Protein AF-A0A9C9MHL5-F1 (afdb_monomer_lite)

Structure (mmCIF, N/CA/C/O backbone):
data_AF-A0A9C9MHL5-F1
#
_entry.id   AF-A0A9C9MHL5-F1
#
loop_
_atom_site.group_PDB
_atom_site.id
_atom_site.type_symbol
_atom_site.label_atom_id
_atom_site.label_alt_id
_atom_site.label_comp_id
_atom_site.label_asym_id
_atom_site.label_entity_id
_atom_site.label_seq_id
_atom_site.pdbx_PDB_ins_code
_atom_site.Cartn_x
_atom_site.Cartn_y
_atom_site.Cartn_z
_atom_site.occupancy
_atom_site.B_iso_or_equiv
_atom_site.auth_seq_id
_atom_site.auth_comp_id
_atom_site.auth_asym_id
_atom_site.auth_atom_id
_atom_site.pdbx_PDB_model_num
ATOM 1 N N . MET A 1 1 ? 11.548 -51.776 -51.018 1.00 29.70 1 MET A N 1
ATOM 2 C CA . MET A 1 1 ? 12.045 -51.098 -49.801 1.00 29.70 1 MET A CA 1
ATOM 3 C C . MET A 1 1 ? 12.012 -49.600 -50.057 1.00 29.70 1 MET A C 1
ATOM 5 O O . MET A 1 1 ? 12.187 -49.224 -51.208 1.00 29.70 1 MET A O 1
ATOM 9 N N . PRO A 1 2 ? 11.620 -48.811 -49.053 1.00 42.47 2 PRO A N 1
ATOM 10 C CA . PRO A 1 2 ? 10.489 -47.890 -49.155 1.00 42.47 2 PRO A CA 1
ATOM 11 C C . PRO A 1 2 ? 10.919 -46.427 -49.024 1.00 42.47 2 PRO A C 1
ATOM 13 O O . PRO A 1 2 ? 11.995 -46.161 -48.512 1.00 42.47 2 PRO A O 1
ATOM 16 N N . GLU A 1 3 ? 10.030 -45.494 -49.354 1.00 38.38 3 GLU A N 1
ATOM 17 C CA . GLU A 1 3 ? 9.893 -44.290 -48.532 1.00 38.38 3 GLU A CA 1
ATOM 18 C C . GLU A 1 3 ? 8.438 -43.825 -48.574 1.00 38.38 3 GLU A C 1
ATOM 20 O O . GLU A 1 3 ? 7.943 -43.220 -49.522 1.00 38.38 3 GLU A O 1
ATOM 25 N N . VAL A 1 4 ? 7.731 -44.256 -47.533 1.00 42.78 4 VAL A N 1
ATOM 26 C CA . VAL A 1 4 ? 6.428 -43.753 -47.128 1.00 42.78 4 VAL A CA 1
ATOM 27 C C . VAL A 1 4 ? 6.679 -42.326 -46.657 1.00 42.78 4 VAL A C 1
ATOM 29 O O . VAL A 1 4 ? 7.327 -42.129 -45.632 1.00 42.78 4 VAL A O 1
ATOM 32 N N . ILE A 1 5 ? 6.228 -41.337 -47.423 1.00 45.22 5 ILE A N 1
ATOM 33 C CA . ILE A 1 5 ? 6.215 -39.948 -46.964 1.00 45.22 5 ILE A CA 1
ATOM 34 C C . ILE A 1 5 ? 5.118 -39.871 -45.894 1.00 45.22 5 ILE A C 1
ATOM 36 O O . ILE A 1 5 ? 3.967 -40.181 -46.212 1.00 45.22 5 ILE A O 1
ATOM 40 N N . PRO A 1 6 ? 5.441 -39.538 -44.633 1.00 41.47 6 PRO A N 1
ATOM 41 C CA . PRO A 1 6 ? 4.446 -39.496 -43.580 1.00 41.47 6 PRO A CA 1
ATOM 42 C C . PRO A 1 6 ? 3.518 -38.299 -43.789 1.00 41.47 6 PRO A C 1
ATOM 44 O O . PRO A 1 6 ? 3.944 -37.190 -44.118 1.00 41.47 6 PRO A O 1
ATOM 47 N N . GLU A 1 7 ? 2.236 -38.572 -43.590 1.00 39.84 7 GLU A N 1
ATOM 48 C CA . GLU A 1 7 ? 1.143 -37.621 -43.476 1.00 39.84 7 GLU A CA 1
ATOM 49 C C . GLU A 1 7 ? 1.508 -36.608 -42.382 1.00 39.84 7 GLU A C 1
ATOM 51 O O . GLU A 1 7 ? 1.709 -36.969 -41.222 1.00 39.84 7 GLU A O 1
ATOM 56 N N . VAL A 1 8 ? 1.703 -35.346 -42.768 1.00 44.41 8 VAL A N 1
ATOM 57 C CA . VAL A 1 8 ? 2.041 -34.278 -41.825 1.00 44.41 8 VAL A CA 1
ATOM 58 C C . VAL A 1 8 ? 0.767 -33.940 -41.064 1.00 44.41 8 VAL A C 1
ATOM 60 O O . VAL A 1 8 ? -0.026 -33.098 -41.481 1.00 44.41 8 VAL A O 1
ATOM 63 N N . GLU A 1 9 ? 0.562 -34.663 -39.969 1.00 38.75 9 GLU A N 1
ATOM 64 C CA . GLU A 1 9 ? -0.431 -34.390 -38.944 1.00 38.75 9 GLU A CA 1
ATOM 65 C C . GLU A 1 9 ? -0.168 -32.973 -38.418 1.00 38.75 9 GLU A C 1
ATOM 67 O O . GLU A 1 9 ? 0.749 -32.719 -37.633 1.00 38.75 9 GLU A O 1
ATOM 72 N N . MET A 1 10 ? -0.918 -32.012 -38.964 1.00 35.81 10 MET A N 1
ATOM 73 C CA . MET A 1 10 ? -0.905 -30.624 -38.528 1.00 35.81 10 MET A CA 1
ATOM 74 C C . MET A 1 10 ? -1.492 -30.577 -37.126 1.00 35.81 10 MET A C 1
ATOM 76 O O . MET A 1 10 ? -2.695 -30.456 -36.922 1.00 35.81 10 MET A O 1
ATOM 80 N N . MET A 1 11 ? -0.587 -30.726 -36.171 1.00 34.34 11 MET A N 1
ATOM 81 C CA . MET A 1 11 ? -0.784 -30.556 -34.750 1.00 34.34 11 MET A CA 1
ATOM 82 C C . MET A 1 11 ? -1.325 -29.141 -34.523 1.00 34.34 11 MET A C 1
ATOM 84 O O . MET A 1 11 ? -0.586 -28.156 -34.586 1.00 34.34 11 MET A O 1
ATOM 88 N N . GLU A 1 12 ? -2.638 -29.045 -34.303 1.00 38.12 12 GLU A N 1
ATOM 89 C CA . GLU A 1 12 ? -3.289 -27.881 -33.711 1.00 38.12 12 GLU A CA 1
ATOM 90 C C . GLU A 1 12 ? -2.677 -27.685 -32.323 1.00 38.12 12 GLU A C 1
ATOM 92 O O . GLU A 1 12 ? -3.149 -28.212 -31.318 1.00 38.12 12 GLU A O 1
ATOM 97 N N . SER A 1 13 ? -1.557 -26.964 -32.261 1.00 38.47 13 SER A N 1
ATOM 98 C CA . SER A 1 13 ? -1.025 -26.509 -30.990 1.00 38.47 13 SER A CA 1
ATOM 99 C C . SER A 1 13 ? -2.008 -25.480 -30.452 1.00 38.47 13 SER A C 1
ATOM 101 O O . SER A 1 13 ? -2.067 -24.346 -30.937 1.00 38.47 13 SER A O 1
ATOM 103 N N . GLU A 1 14 ? -2.789 -25.915 -29.468 1.00 32.16 14 GLU A N 1
ATOM 104 C CA . GLU A 1 14 ? -3.512 -25.082 -28.524 1.00 32.16 14 GLU A CA 1
ATOM 105 C C . GLU A 1 14 ? -2.649 -23.872 -28.142 1.00 32.16 14 GLU A C 1
ATOM 107 O O . GLU A 1 14 ? -1.754 -23.949 -27.299 1.00 32.16 14 GLU A O 1
ATOM 112 N N . TYR A 1 15 ? -2.932 -22.715 -28.740 1.00 38.84 15 TYR A N 1
ATOM 113 C CA . TYR A 1 15 ? -2.617 -21.452 -28.096 1.00 38.84 15 TYR A CA 1
ATOM 114 C C . TYR A 1 15 ? -3.598 -21.317 -26.932 1.00 38.84 15 TYR A C 1
ATOM 116 O O . TYR A 1 15 ? -4.619 -20.635 -27.033 1.00 38.84 15 TYR A O 1
ATOM 124 N N . ASP A 1 16 ? -3.292 -21.988 -25.818 1.00 35.91 16 ASP A N 1
ATOM 125 C CA . ASP A 1 16 ? -3.833 -21.593 -24.527 1.00 35.91 16 ASP A CA 1
ATOM 126 C C . ASP A 1 16 ? -3.445 -20.124 -24.355 1.00 35.91 16 ASP A C 1
ATOM 128 O O . ASP A 1 16 ? -2.272 -19.772 -24.193 1.00 35.91 16 ASP A O 1
ATOM 132 N N . GLY A 1 17 ? -4.443 -19.246 -24.471 1.00 34.84 17 GLY A N 1
ATOM 133 C CA . GLY A 1 17 ? -4.372 -17.814 -24.210 1.00 34.84 17 GLY A CA 1
ATOM 134 C C . GLY A 1 17 ? -4.132 -17.542 -22.728 1.00 34.84 17 GLY A C 1
ATOM 135 O O . GLY A 1 17 ? -4.821 -16.716 -22.118 1.00 34.84 17 GLY A O 1
ATOM 136 N N . GLY A 1 18 ? -3.159 -18.244 -22.146 1.00 32.12 18 GLY A N 1
ATOM 137 C CA . GLY A 1 18 ? -2.619 -18.069 -20.825 1.00 32.12 18 GLY A CA 1
ATOM 138 C C . GLY A 1 18 ? -2.141 -16.640 -20.728 1.00 32.12 18 GLY A C 1
ATOM 139 O O . GLY A 1 18 ? -1.016 -16.306 -21.092 1.00 32.12 18 GLY A O 1
ATOM 140 N N . ARG A 1 19 ? -3.036 -15.770 -20.248 1.00 43.91 19 ARG A N 1
ATOM 141 C CA . ARG A 1 19 ? -2.706 -14.438 -19.755 1.00 43.91 19 ARG A CA 1
ATOM 142 C C . ARG A 1 19 ? -1.466 -14.618 -18.898 1.00 43.91 19 ARG A C 1
ATOM 144 O O . ARG A 1 19 ? -1.583 -15.125 -17.780 1.00 43.91 19 ARG A O 1
ATOM 151 N N . VAL A 1 20 ? -0.308 -14.216 -19.423 1.00 39.84 20 VAL A N 1
ATOM 152 C CA . VAL A 1 20 ? 0.920 -14.065 -18.649 1.00 39.84 20 VAL A CA 1
ATOM 153 C C . VAL A 1 20 ? 0.503 -13.208 -17.467 1.00 39.84 20 VAL A C 1
ATOM 155 O O . VAL A 1 20 ? 0.158 -12.035 -17.631 1.00 39.84 20 VAL A O 1
ATOM 158 N N . ARG A 1 21 ? 0.338 -13.841 -16.300 1.00 48.50 21 ARG A N 1
ATOM 159 C CA . ARG A 1 21 ? -0.182 -13.151 -15.126 1.00 48.50 21 ARG A CA 1
ATOM 160 C C . ARG A 1 21 ? 0.901 -12.155 -14.779 1.00 48.50 21 ARG A C 1
ATOM 162 O O . ARG A 1 21 ? 1.979 -12.568 -14.358 1.00 48.50 21 ARG A O 1
ATOM 169 N N . SER A 1 22 ? 0.633 -10.875 -15.036 1.00 51.69 22 SER A N 1
ATOM 170 C CA . SER A 1 22 ? 1.572 -9.816 -14.703 1.00 51.69 22 SER A CA 1
ATOM 171 C C . SER A 1 22 ? 2.034 -10.031 -13.260 1.00 51.69 22 SER A C 1
ATOM 173 O O . SER A 1 22 ? 1.192 -10.344 -12.408 1.00 51.69 22 SER A O 1
ATOM 175 N N . PRO A 1 23 ? 3.343 -9.940 -12.991 1.00 59.25 23 PRO A N 1
ATOM 176 C CA . PRO A 1 23 ? 3.907 -10.188 -11.671 1.00 59.25 23 PRO A CA 1
ATOM 177 C C . PRO A 1 23 ? 3.151 -9.449 -10.562 1.00 59.25 23 PRO A C 1
ATOM 179 O O . PRO A 1 23 ? 2.538 -8.405 -10.766 1.00 59.25 23 PRO A O 1
ATOM 182 N N . ASN A 1 24 ? 3.154 -10.047 -9.376 1.00 73.19 24 ASN A N 1
ATOM 183 C CA . ASN A 1 24 ? 2.276 -9.681 -8.273 1.00 73.19 24 ASN A CA 1
ATOM 184 C C . ASN A 1 24 ? 2.749 -8.375 -7.596 1.00 73.19 24 ASN A C 1
ATOM 186 O O . ASN A 1 24 ? 3.577 -8.418 -6.684 1.00 73.19 24 ASN A O 1
ATOM 190 N N . PHE A 1 25 ? 2.259 -7.220 -8.057 1.00 81.69 25 PHE A N 1
ATOM 191 C CA . PHE A 1 25 ? 2.589 -5.896 -7.514 1.00 81.69 25 PHE A CA 1
ATOM 192 C C . PHE A 1 25 ? 1.334 -5.101 -7.108 1.00 81.69 25 PHE A C 1
ATOM 194 O O . PHE A 1 25 ? 0.255 -5.318 -7.671 1.00 81.69 25 PHE A O 1
ATOM 201 N N . PRO A 1 26 ? 1.446 -4.174 -6.134 1.00 86.50 26 PRO A N 1
ATOM 202 C CA . PRO A 1 26 ? 0.311 -3.367 -5.706 1.00 86.50 26 PRO A CA 1
ATOM 203 C C . PRO A 1 26 ? -0.162 -2.453 -6.840 1.00 86.50 26 PRO A C 1
ATOM 205 O O . PRO A 1 26 ? 0.623 -1.755 -7.471 1.00 86.50 26 PRO A O 1
ATOM 208 N N . ALA A 1 27 ? -1.471 -2.445 -7.092 1.00 88.31 27 ALA A N 1
ATOM 209 C CA . ALA A 1 27 ? -2.076 -1.605 -8.130 1.00 88.31 27 ALA A CA 1
ATOM 210 C C . ALA A 1 27 ? -2.170 -0.114 -7.749 1.00 88.31 27 ALA A C 1
ATOM 212 O O . ALA A 1 27 ? -2.553 0.693 -8.590 1.00 88.31 27 ALA A O 1
ATOM 213 N N . PHE A 1 28 ? -1.877 0.207 -6.491 1.00 93.69 28 PHE A N 1
ATOM 214 C CA . PHE A 1 28 ? -1.957 1.526 -5.873 1.00 93.69 28 PHE A CA 1
ATOM 215 C C . PHE A 1 28 ? -0.650 1.781 -5.122 1.00 93.69 28 PHE A C 1
ATOM 217 O O . PHE A 1 28 ? -0.008 0.821 -4.682 1.00 93.69 28 PHE A O 1
ATOM 224 N N . ASP A 1 29 ? -0.252 3.041 -4.978 1.00 96.19 29 ASP A N 1
ATOM 225 C CA . ASP A 1 29 ? 0.932 3.387 -4.188 1.00 96.19 29 ASP A CA 1
ATOM 226 C C . ASP A 1 29 ? 0.685 3.294 -2.674 1.00 96.19 29 ASP A C 1
ATOM 228 O O . ASP A 1 29 ? -0.443 3.099 -2.211 1.00 96.19 29 ASP A O 1
ATOM 232 N N . LEU A 1 30 ? 1.765 3.358 -1.888 1.00 96.62 30 LEU A N 1
ATOM 233 C CA . LEU A 1 30 ? 1.678 3.251 -0.430 1.00 96.62 30 LEU A CA 1
ATOM 234 C C . LEU A 1 30 ? 0.767 4.326 0.182 1.00 96.62 30 LEU A C 1
ATOM 236 O O . LEU A 1 30 ? 0.083 4.038 1.159 1.00 96.62 30 LEU A O 1
ATOM 240 N N . GLY A 1 31 ? 0.723 5.535 -0.381 1.00 96.31 31 GLY A N 1
ATOM 241 C CA . GLY A 1 31 ? -0.111 6.626 0.126 1.00 96.31 31 GLY A CA 1
ATOM 242 C C . GLY A 1 31 ? -1.588 6.307 -0.036 1.00 96.31 31 GLY A C 1
ATOM 243 O O . GLY A 1 31 ? -2.331 6.315 0.941 1.00 96.31 31 GLY A O 1
ATOM 244 N N . GLU A 1 32 ? -1.984 5.897 -1.241 1.00 96.88 32 GLU A N 1
ATOM 245 C CA . GLU A 1 32 ? -3.350 5.437 -1.513 1.00 96.88 32 GLU A CA 1
ATOM 246 C C . GLU A 1 32 ? -3.741 4.249 -0.614 1.00 96.88 32 GLU A C 1
ATOM 248 O O . GLU A 1 32 ? -4.863 4.168 -0.112 1.00 96.88 32 GLU A O 1
ATOM 253 N N . ALA A 1 33 ? -2.816 3.315 -0.372 1.00 97.25 33 ALA A N 1
ATOM 254 C CA . ALA A 1 33 ? -3.065 2.187 0.521 1.00 97.25 33 ALA A CA 1
ATOM 255 C C . ALA A 1 33 ? -3.243 2.619 1.989 1.00 97.25 33 ALA A C 1
ATOM 257 O O . ALA A 1 33 ? -4.086 2.052 2.689 1.00 97.25 33 ALA A O 1
ATOM 258 N N . LEU A 1 34 ? -2.491 3.624 2.449 1.00 97.44 34 LEU A N 1
ATOM 259 C CA . LEU A 1 34 ? -2.623 4.202 3.788 1.00 97.44 34 LEU A CA 1
ATOM 260 C C . LEU A 1 34 ? -3.927 4.990 3.951 1.00 97.44 34 LEU A C 1
ATOM 262 O O . LEU A 1 34 ? -4.568 4.863 4.988 1.00 97.44 34 LEU A O 1
ATOM 266 N N . GLU A 1 35 ? -4.374 5.727 2.932 1.00 97.06 35 GLU A N 1
ATOM 267 C CA . GLU A 1 35 ? -5.681 6.402 2.944 1.00 97.06 35 GLU A CA 1
ATOM 268 C C . GLU A 1 35 ? -6.834 5.400 3.079 1.00 97.06 35 GLU A C 1
ATOM 270 O O . GLU A 1 35 ? -7.755 5.586 3.874 1.00 97.06 35 GLU A O 1
ATOM 275 N N . LEU A 1 36 ? -6.771 4.291 2.341 1.00 96.56 36 LEU A N 1
ATOM 276 C CA . LEU A 1 36 ? -7.758 3.216 2.449 1.00 96.56 36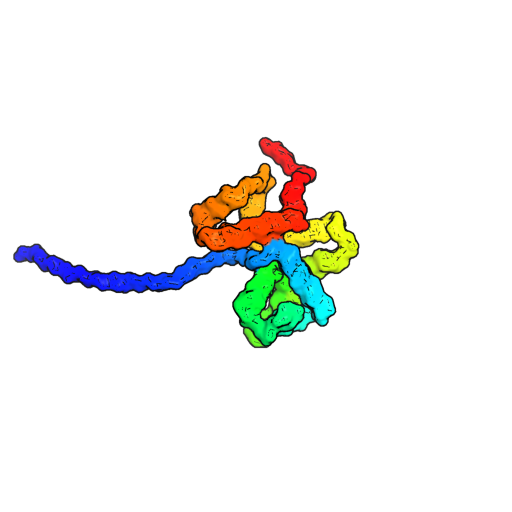 LEU A CA 1
ATOM 277 C C . LEU A 1 36 ? -7.724 2.534 3.822 1.00 96.56 36 LEU A C 1
ATOM 279 O O . LEU A 1 36 ? -8.775 2.149 4.341 1.00 96.56 36 LEU A O 1
ATOM 283 N N . ALA A 1 37 ? -6.531 2.378 4.402 1.00 97.00 37 ALA A N 1
ATOM 284 C CA . ALA A 1 37 ? -6.357 1.849 5.749 1.00 97.00 37 ALA A CA 1
ATOM 285 C C . ALA A 1 37 ? -6.923 2.808 6.810 1.00 97.00 37 ALA A C 1
ATOM 287 O O . ALA A 1 37 ? -7.592 2.354 7.735 1.00 97.00 37 ALA A O 1
ATOM 288 N N . GLN A 1 38 ? -6.731 4.118 6.640 1.00 96.56 38 GLN A N 1
ATOM 289 C CA . GLN A 1 38 ? -7.297 5.160 7.497 1.00 96.56 38 GLN A CA 1
ATOM 290 C C . GLN A 1 38 ? -8.833 5.138 7.466 1.00 96.56 38 GLN A C 1
ATOM 292 O O . GLN A 1 38 ? -9.460 5.070 8.519 1.00 96.56 38 GLN A O 1
ATOM 297 N N . GLN A 1 39 ? -9.443 5.079 6.277 1.00 96.25 39 GLN A N 1
ATOM 298 C CA . GLN A 1 39 ? -10.903 4.958 6.134 1.00 96.25 39 GLN A CA 1
ATOM 299 C C . GLN A 1 39 ? -11.451 3.703 6.825 1.00 96.25 39 GLN A C 1
ATOM 301 O O . GLN A 1 39 ? -12.511 3.741 7.445 1.00 96.25 39 GLN A O 1
ATOM 306 N N . LEU A 1 40 ? -10.732 2.580 6.731 1.00 96.12 40 LEU A N 1
ATOM 307 C CA . LEU A 1 40 ? -11.117 1.357 7.431 1.00 96.12 40 LEU A CA 1
ATOM 308 C C . LEU A 1 40 ? -11.001 1.525 8.954 1.00 96.12 40 LEU A C 1
ATOM 310 O O . LEU A 1 40 ? -11.903 1.110 9.679 1.00 96.12 40 LEU A O 1
ATOM 314 N N . TYR A 1 41 ? -9.926 2.156 9.435 1.00 96.38 41 TYR A N 1
ATOM 315 C CA . TYR A 1 41 ? -9.721 2.414 10.860 1.00 96.38 41 TYR A CA 1
ATOM 316 C C . TYR A 1 41 ? -10.826 3.300 11.449 1.00 96.38 41 TYR A C 1
ATOM 318 O O . TYR A 1 41 ? -11.327 3.019 12.531 1.00 96.38 41 TYR A O 1
ATOM 326 N N . GLU A 1 42 ? -11.261 4.332 10.727 1.00 95.88 42 GLU A N 1
ATOM 327 C CA . GLU A 1 42 ? -12.336 5.232 11.169 1.00 95.88 42 GLU A CA 1
ATOM 328 C C . GLU A 1 42 ? -13.688 4.532 11.352 1.00 95.88 42 GLU A C 1
ATOM 330 O O . GLU A 1 42 ? -14.527 5.005 12.117 1.00 95.88 42 GLU A O 1
ATOM 335 N N . LYS A 1 43 ? -13.917 3.418 10.647 1.00 95.69 43 LYS A N 1
ATOM 336 C CA . LYS A 1 43 ? -15.186 2.680 10.682 1.00 95.69 43 LYS A CA 1
ATOM 337 C C . LYS A 1 43 ? -15.152 1.462 11.597 1.00 95.69 43 LYS A C 1
ATOM 339 O O . LYS A 1 43 ? -16.131 1.203 12.285 1.00 95.69 43 LYS A O 1
ATOM 344 N N . GLU A 1 44 ? -14.045 0.727 11.603 1.00 93.75 44 GLU A N 1
ATOM 345 C CA . GLU A 1 44 ? -13.924 -0.570 12.290 1.00 93.75 44 GLU A CA 1
ATOM 346 C C . GLU A 1 44 ? -12.905 -0.548 13.442 1.00 93.75 44 GLU A C 1
ATOM 348 O O . GLU A 1 44 ? -12.829 -1.481 14.244 1.00 93.75 44 GLU A O 1
ATOM 353 N N . GLY A 1 45 ? -12.079 0.496 13.543 1.00 93.19 45 GLY A N 1
ATOM 354 C CA . GLY A 1 45 ? -10.977 0.562 14.497 1.00 93.19 45 GLY A CA 1
ATOM 355 C C . GLY A 1 45 ? -10.016 -0.617 14.334 1.00 93.19 45 GLY A C 1
ATOM 356 O O . GLY A 1 45 ? -9.361 -0.782 13.304 1.00 93.19 45 GLY A O 1
ATOM 357 N N . ARG A 1 46 ? -9.919 -1.447 15.380 1.00 92.06 46 ARG A N 1
ATOM 358 C CA . ARG A 1 46 ? -9.074 -2.657 15.420 1.00 92.06 46 ARG A CA 1
ATOM 359 C C . ARG A 1 46 ? -9.860 -3.955 15.197 1.00 92.06 46 ARG A C 1
ATOM 361 O O . ARG A 1 46 ? -9.275 -5.035 15.294 1.00 92.06 46 ARG A O 1
ATOM 368 N N . ALA A 1 47 ? -11.169 -3.868 14.957 1.00 92.12 47 ALA A N 1
ATOM 369 C CA . ALA A 1 47 ? -12.025 -5.035 14.812 1.00 92.12 47 ALA A CA 1
ATOM 370 C C . ALA A 1 47 ? -11.734 -5.792 13.508 1.00 92.12 47 ALA A C 1
ATOM 372 O O . ALA A 1 47 ? -11.345 -5.213 12.491 1.00 92.12 47 ALA A O 1
ATOM 373 N N . ALA A 1 48 ? -11.933 -7.110 13.546 1.00 92.75 48 ALA A N 1
ATOM 374 C CA . ALA A 1 48 ? -11.925 -7.939 12.352 1.00 92.75 48 ALA A CA 1
ATOM 375 C C . ALA A 1 48 ? -13.332 -7.993 11.751 1.00 92.75 48 ALA A C 1
ATOM 377 O O . ALA A 1 48 ? -14.305 -8.261 12.453 1.00 92.75 48 ALA A O 1
ATOM 378 N N . THR A 1 49 ? -13.439 -7.770 10.443 1.00 92.88 49 THR A N 1
ATOM 379 C CA . THR A 1 49 ? -14.721 -7.732 9.729 1.00 92.88 49 THR A CA 1
ATOM 380 C C . THR A 1 49 ? -14.649 -8.477 8.395 1.00 92.88 49 THR A C 1
ATOM 382 O O . THR A 1 49 ? -13.584 -8.887 7.940 1.00 92.88 49 THR A O 1
ATOM 385 N N . ARG A 1 50 ? -15.787 -8.717 7.744 1.00 92.44 50 ARG A N 1
ATOM 386 C CA . ARG A 1 50 ? -15.838 -9.479 6.482 1.00 92.44 50 ARG A CA 1
ATOM 387 C C . ARG A 1 50 ? -15.264 -8.661 5.322 1.00 92.44 50 ARG A C 1
ATOM 389 O O . ARG A 1 50 ? -15.472 -7.454 5.259 1.00 92.44 50 ARG A O 1
ATOM 396 N N . GLU A 1 51 ? -14.653 -9.321 4.329 1.00 91.12 51 GLU A N 1
ATOM 397 C CA . GLU A 1 51 ? -14.123 -8.653 3.116 1.00 91.12 51 GLU A CA 1
ATOM 398 C C . GLU A 1 51 ? -15.174 -7.757 2.426 1.00 91.12 51 GLU A C 1
ATOM 400 O O . GLU A 1 51 ? -14.840 -6.677 1.946 1.00 91.12 51 GLU A O 1
ATOM 405 N N . GLY A 1 52 ? -16.443 -8.185 2.404 1.00 90.69 52 GLY A N 1
ATOM 406 C CA . GLY A 1 52 ? -17.553 -7.399 1.854 1.00 90.69 52 GLY A CA 1
ATOM 407 C C . GLY A 1 52 ? -17.825 -6.100 2.619 1.00 90.69 52 GLY A C 1
ATOM 408 O O . GLY A 1 52 ? -18.098 -5.078 1.998 1.00 90.69 52 GLY A O 1
ATOM 409 N N . VAL A 1 53 ? -17.688 -6.120 3.948 1.00 92.62 53 VAL A N 1
ATOM 410 C CA . VAL A 1 53 ? -17.862 -4.930 4.796 1.00 92.62 53 VAL A CA 1
ATOM 411 C C . VAL A 1 53 ? -16.694 -3.967 4.592 1.00 92.62 53 VAL A C 1
ATOM 413 O O . VAL A 1 53 ? -16.924 -2.787 4.342 1.00 92.62 53 VAL A O 1
ATOM 416 N N . VAL A 1 54 ? -15.454 -4.472 4.558 1.00 93.50 54 VAL A N 1
ATOM 417 C CA . VAL A 1 54 ? -14.264 -3.648 4.265 1.00 93.50 54 VAL A CA 1
ATOM 418 C C . VAL A 1 54 ? -14.434 -2.850 2.974 1.00 93.50 54 VAL A C 1
ATOM 420 O O . VAL A 1 54 ? -14.204 -1.646 2.953 1.00 93.50 54 VAL A O 1
ATOM 423 N N . VAL A 1 55 ? -14.854 -3.501 1.885 1.00 93.88 55 VAL A N 1
ATOM 424 C CA . VAL A 1 55 ? -14.991 -2.803 0.597 1.00 93.88 55 VAL A CA 1
ATOM 425 C C . VAL A 1 55 ? -16.199 -1.867 0.561 1.00 93.88 55 VAL A C 1
ATOM 427 O O . VAL A 1 55 ? -16.172 -0.889 -0.188 1.00 93.88 55 VAL A O 1
ATOM 430 N N . SER A 1 56 ? -17.222 -2.116 1.385 1.00 94.38 56 SER A N 1
ATOM 431 C CA . SER A 1 56 ? -18.373 -1.218 1.525 1.00 94.38 56 SER A CA 1
ATOM 432 C C . SER A 1 56 ? -17.987 0.137 2.120 1.00 94.38 56 SER A C 1
ATOM 434 O O . SER A 1 56 ? -18.472 1.160 1.638 1.00 94.38 56 SER A O 1
ATOM 436 N N . HIS A 1 57 ? -17.009 0.172 3.035 1.00 94.38 57 HIS A N 1
ATOM 437 C CA . HIS A 1 57 ? -16.445 1.419 3.577 1.00 94.38 57 HIS A CA 1
ATOM 438 C C . HIS A 1 57 ? -15.743 2.280 2.525 1.00 94.38 57 HIS A C 1
ATOM 440 O O . HIS A 1 57 ? -15.618 3.486 2.699 1.00 94.38 57 HIS A O 1
ATOM 446 N N . TRP A 1 58 ? -15.344 1.687 1.397 1.00 94.19 58 TRP A N 1
ATOM 447 C CA . TRP A 1 58 ? -14.773 2.398 0.248 1.00 94.19 58 TRP A CA 1
ATOM 448 C C . TRP A 1 58 ? -15.792 2.652 -0.874 1.00 94.19 58 TRP A C 1
ATOM 450 O O . TRP A 1 58 ? -15.396 2.909 -2.016 1.00 94.19 58 TRP A O 1
ATOM 460 N N . GLY A 1 59 ? -17.089 2.520 -0.576 1.00 92.31 59 GLY A N 1
ATOM 461 C CA . GLY A 1 59 ? -18.192 2.786 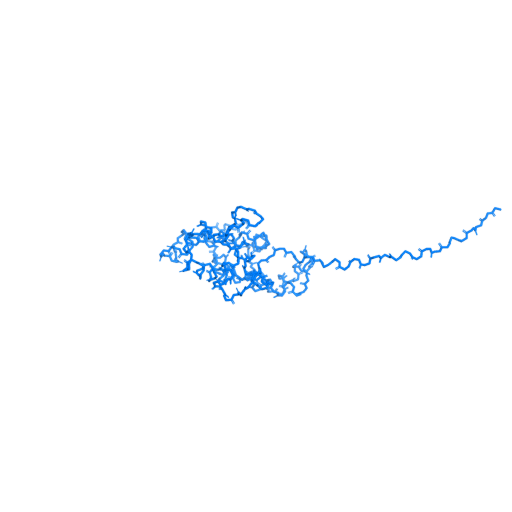-1.501 1.00 92.31 59 GLY A CA 1
ATOM 462 C C . GLY A 1 59 ? -18.513 1.655 -2.484 1.00 92.31 59 GLY A C 1
ATOM 463 O O . GLY A 1 59 ? -19.214 1.890 -3.467 1.00 92.31 59 GLY A O 1
ATOM 464 N N . TYR A 1 60 ? -18.015 0.430 -2.272 1.00 92.75 60 TYR A N 1
ATOM 465 C CA . TYR A 1 60 ? -18.350 -0.708 -3.137 1.00 92.75 60 TYR A CA 1
ATOM 466 C C . TYR A 1 60 ? -19.473 -1.560 -2.544 1.00 92.75 60 TYR A C 1
ATOM 468 O O . TYR A 1 60 ? -19.315 -2.149 -1.482 1.00 92.75 60 TYR A O 1
ATOM 476 N N . GLY A 1 61 ? -20.563 -1.741 -3.294 1.00 88.31 61 GLY A N 1
ATOM 477 C CA . GLY A 1 61 ? -21.649 -2.652 -2.903 1.00 88.31 61 GLY A CA 1
ATOM 478 C C . GLY A 1 61 ? -21.289 -4.145 -2.964 1.00 88.31 61 GLY A C 1
ATOM 479 O O . GLY A 1 61 ? -22.040 -4.982 -2.474 1.00 88.31 61 GLY A O 1
ATOM 480 N N . SER A 1 62 ? -20.157 -4.512 -3.578 1.00 88.94 62 SER A N 1
ATOM 481 C CA . SER A 1 62 ? -19.689 -5.900 -3.664 1.00 88.94 62 SER A CA 1
ATOM 482 C C . SER A 1 62 ? -18.179 -5.996 -3.911 1.00 88.94 62 SER A C 1
ATOM 484 O O . SER A 1 62 ? -17.508 -5.016 -4.256 1.00 88.94 62 SER A O 1
ATOM 486 N N . LEU A 1 63 ? -17.628 -7.210 -3.785 1.00 88.12 63 LEU A N 1
ATOM 487 C CA . LEU A 1 63 ? -16.253 -7.537 -4.175 1.00 88.12 63 LEU A CA 1
ATOM 488 C C . LEU A 1 63 ? -16.105 -7.498 -5.704 1.00 88.12 63 LEU A C 1
ATOM 490 O O . LEU A 1 63 ? -16.051 -8.526 -6.375 1.00 88.12 63 LEU A O 1
ATOM 494 N N . SER A 1 64 ? -16.028 -6.299 -6.270 1.00 91.94 64 SER A N 1
ATOM 495 C CA . SER A 1 64 ? -15.700 -6.076 -7.680 1.00 91.94 64 SER A CA 1
ATOM 496 C C . SER A 1 64 ? -14.197 -6.247 -7.945 1.00 91.94 64 SER A C 1
ATOM 498 O O . SER A 1 64 ? -13.378 -6.257 -7.024 1.00 91.94 64 SER A O 1
ATOM 500 N N . GLY A 1 65 ? -13.785 -6.335 -9.215 1.00 90.12 65 GLY A N 1
ATOM 501 C CA . GLY A 1 65 ? -12.359 -6.367 -9.574 1.00 90.12 65 GLY A CA 1
ATOM 502 C C . GLY A 1 65 ? -11.582 -5.128 -9.099 1.00 90.12 65 GLY A C 1
ATOM 503 O O . GLY A 1 65 ? -10.422 -5.234 -8.706 1.00 90.12 65 GLY A O 1
ATOM 504 N N . ARG A 1 66 ? -12.221 -3.948 -9.063 1.00 90.44 66 ARG A N 1
ATOM 505 C CA . ARG A 1 66 ? -11.620 -2.723 -8.500 1.00 90.44 66 ARG A CA 1
ATOM 506 C C . ARG A 1 66 ? -11.463 -2.824 -6.981 1.00 90.44 66 ARG A C 1
ATOM 508 O O . ARG A 1 66 ? -10.379 -2.550 -6.475 1.00 90.44 66 ARG A O 1
ATOM 515 N N . ALA A 1 67 ? -12.496 -3.292 -6.283 1.00 93.19 67 ALA A N 1
ATOM 516 C CA . ALA A 1 67 ? -12.459 -3.495 -4.836 1.00 93.19 67 ALA A CA 1
ATOM 517 C C . ALA A 1 67 ? -11.387 -4.522 -4.424 1.00 93.19 67 ALA A C 1
ATOM 519 O O . ALA A 1 67 ? -10.613 -4.288 -3.498 1.00 93.19 67 ALA A O 1
ATOM 520 N N . ARG A 1 68 ? -11.264 -5.628 -5.174 1.00 92.50 68 ARG A N 1
ATOM 521 C CA . ARG A 1 68 ? -10.212 -6.633 -4.955 1.00 92.50 68 ARG A CA 1
ATOM 522 C C . ARG A 1 68 ? -8.807 -6.069 -5.145 1.00 92.50 68 ARG A C 1
ATOM 524 O O . ARG A 1 68 ? -7.921 -6.437 -4.383 1.00 92.50 68 ARG A O 1
ATOM 531 N N . ARG A 1 69 ? -8.596 -5.166 -6.110 1.00 92.56 69 ARG A N 1
ATOM 532 C CA . ARG A 1 69 ? -7.295 -4.497 -6.294 1.00 92.56 69 ARG A CA 1
ATOM 533 C C . ARG A 1 69 ? -6.928 -3.604 -5.109 1.00 92.56 69 ARG A C 1
ATOM 535 O O . ARG A 1 69 ? -5.769 -3.611 -4.713 1.00 92.56 69 ARG A O 1
ATOM 542 N N . LYS A 1 70 ? -7.901 -2.903 -4.511 1.00 94.56 70 LYS A N 1
ATOM 543 C CA . LYS A 1 70 ? -7.684 -2.130 -3.276 1.00 94.56 70 LYS A CA 1
ATOM 544 C C . LYS A 1 70 ? -7.284 -3.048 -2.121 1.00 94.56 70 LYS A C 1
ATOM 546 O O . LYS A 1 70 ? -6.218 -2.869 -1.548 1.00 94.56 70 LYS A O 1
ATOM 551 N N . LEU A 1 71 ? -8.060 -4.108 -1.866 1.00 94.25 71 LEU A N 1
ATOM 552 C CA . LEU A 1 71 ? -7.716 -5.119 -0.854 1.00 94.25 71 LEU A CA 1
ATOM 553 C C . LEU A 1 71 ? -6.322 -5.719 -1.076 1.00 94.25 71 LEU A C 1
ATOM 555 O O . LEU A 1 71 ? -5.574 -5.911 -0.120 1.00 94.25 71 LEU A O 1
ATOM 559 N N . ALA A 1 72 ? -5.979 -6.037 -2.326 1.00 93.06 72 ALA A N 1
ATOM 560 C CA . ALA A 1 72 ? -4.674 -6.581 -2.673 1.00 93.06 72 ALA A CA 1
ATOM 561 C C . ALA A 1 72 ? -3.551 -5.585 -2.364 1.00 93.06 72 ALA A C 1
ATOM 563 O O . ALA A 1 72 ? -2.557 -5.990 -1.776 1.00 93.06 72 ALA A O 1
ATOM 564 N N . ALA A 1 73 ? -3.714 -4.298 -2.685 1.00 94.81 73 ALA A N 1
ATOM 565 C CA . ALA A 1 73 ? -2.708 -3.281 -2.385 1.00 94.81 73 ALA A CA 1
ATOM 566 C C . ALA A 1 73 ? -2.423 -3.168 -0.879 1.00 94.81 73 ALA A C 1
ATOM 568 O O . ALA A 1 73 ? -1.260 -3.236 -0.487 1.00 94.81 73 ALA A O 1
ATOM 569 N N . LEU A 1 74 ? -3.453 -3.116 -0.022 1.00 96.19 74 LEU A N 1
ATOM 570 C CA . LEU A 1 74 ? -3.229 -3.100 1.432 1.00 96.19 74 LEU A CA 1
ATOM 571 C C . LEU A 1 74 ? -2.494 -4.363 1.904 1.00 96.19 74 LEU A C 1
ATOM 573 O O . LEU A 1 74 ? -1.589 -4.274 2.729 1.00 96.19 74 LEU A O 1
ATOM 577 N N . LYS A 1 75 ? -2.845 -5.538 1.368 1.00 95.25 75 LYS A N 1
ATOM 578 C CA . LYS A 1 75 ? -2.157 -6.799 1.697 1.00 95.25 75 LYS A CA 1
ATOM 579 C C . LYS A 1 75 ? -0.701 -6.801 1.229 1.00 95.25 75 LYS A C 1
ATOM 581 O O . LYS A 1 75 ? 0.166 -7.263 1.962 1.00 95.25 75 LYS A O 1
ATOM 586 N N . HIS A 1 76 ? -0.420 -6.266 0.041 1.00 95.19 76 HIS A N 1
ATOM 587 C CA . HIS A 1 76 ? 0.936 -6.153 -0.498 1.00 95.19 76 HIS A CA 1
ATOM 588 C C . HIS A 1 76 ? 1.848 -5.323 0.397 1.00 95.19 76 HIS A C 1
ATOM 590 O O . HIS A 1 76 ? 2.975 -5.740 0.643 1.00 95.19 76 HIS A O 1
ATOM 596 N N . PHE A 1 77 ? 1.353 -4.200 0.914 1.00 97.06 77 PHE A N 1
ATOM 597 C CA . PHE A 1 77 ? 2.085 -3.353 1.859 1.00 97.06 77 PHE A CA 1
ATOM 598 C C . PHE A 1 77 ? 2.033 -3.867 3.308 1.00 97.06 77 PHE A C 1
ATOM 600 O O . PHE A 1 77 ? 2.562 -3.231 4.212 1.00 97.06 77 PHE A O 1
ATOM 607 N N . GLY A 1 78 ? 1.395 -5.016 3.556 1.00 96.19 78 GLY A N 1
ATOM 608 C CA . GLY A 1 78 ? 1.261 -5.585 4.896 1.00 96.19 78 GLY A CA 1
ATOM 609 C C . GLY A 1 78 ? 0.368 -4.771 5.834 1.00 96.19 78 GLY A C 1
ATOM 610 O O . GLY A 1 78 ? 0.492 -4.916 7.045 1.00 96.19 78 GLY A O 1
ATOM 611 N N . LEU A 1 79 ? -0.518 -3.924 5.303 1.00 97.06 79 LEU A N 1
ATOM 612 C CA . LEU A 1 79 ? -1.427 -3.063 6.070 1.00 97.06 79 LEU A CA 1
ATOM 613 C C . LEU A 1 79 ? -2.733 -3.768 6.465 1.00 97.06 79 LEU A C 1
ATOM 615 O O . LEU A 1 79 ? -3.406 -3.369 7.412 1.00 97.06 79 LEU A O 1
ATOM 619 N N . LEU A 1 80 ? -3.098 -4.823 5.739 1.00 95.75 80 LEU A N 1
ATOM 620 C CA . LEU A 1 80 ? -4.294 -5.617 5.996 1.00 95.75 80 LEU A CA 1
ATOM 621 C C . LEU A 1 80 ? -3.915 -7.086 6.120 1.00 95.75 80 LEU A C 1
ATOM 623 O O . LEU A 1 80 ? -3.198 -7.625 5.275 1.00 95.75 80 LEU A O 1
ATOM 627 N N . GLU A 1 81 ? -4.451 -7.740 7.139 1.00 93.88 81 GLU A N 1
ATOM 628 C CA . GLU A 1 81 ? -4.267 -9.163 7.384 1.00 93.88 81 GLU A CA 1
ATOM 629 C C . GLU A 1 81 ? -5.614 -9.877 7.435 1.00 93.88 81 GLU A C 1
ATOM 631 O O . GLU A 1 81 ? -6.634 -9.302 7.823 1.00 93.88 81 GLU A O 1
ATOM 636 N N . GLY A 1 82 ? -5.613 -11.123 6.966 1.00 90.50 82 GLY A N 1
ATOM 637 C CA . GLY A 1 82 ? -6.790 -11.977 6.979 1.00 90.50 82 GLY A CA 1
ATOM 638 C C . GLY A 1 82 ? -6.683 -13.029 8.069 1.00 90.50 82 GLY A C 1
ATOM 639 O O . GLY A 1 82 ? -5.622 -13.626 8.234 1.00 90.50 82 GLY A O 1
ATOM 640 N N . GLU A 1 83 ? -7.790 -13.285 8.752 1.00 86.56 83 GLU A N 1
ATOM 641 C CA . GLU A 1 83 ? -7.926 -14.352 9.741 1.00 86.56 83 GLU A CA 1
ATOM 642 C C . GLU A 1 83 ? -9.011 -15.338 9.293 1.00 86.56 83 GLU A C 1
ATOM 644 O O . GLU A 1 83 ? -10.025 -14.950 8.705 1.00 86.56 83 GLU A O 1
ATOM 649 N N . GLY A 1 84 ? -8.787 -16.628 9.540 1.00 83.81 84 GLY A N 1
ATOM 650 C CA . GLY A 1 84 ? -9.682 -17.692 9.093 1.00 83.81 84 GLY A CA 1
ATOM 651 C C . GLY A 1 84 ? -9.612 -17.968 7.586 1.00 83.81 84 GLY A C 1
ATOM 652 O O . GLY A 1 84 ? -8.769 -17.450 6.850 1.00 83.81 84 GLY A O 1
ATOM 653 N N . SER A 1 85 ? -10.502 -18.836 7.110 1.00 78.38 85 SER A N 1
ATOM 654 C CA . SER A 1 85 ? -10.522 -19.299 5.720 1.00 78.38 85 SER A CA 1
ATOM 655 C C . SER A 1 85 ? -11.949 -19.444 5.181 1.00 78.38 85 SER A C 1
ATOM 657 O O . SER A 1 85 ? -12.938 -19.454 5.920 1.00 78.38 85 SER A O 1
ATOM 659 N N . GLY A 1 86 ? -12.069 -19.507 3.851 1.00 76.50 86 GLY A N 1
ATOM 660 C CA . GLY A 1 86 ? -13.348 -19.696 3.167 1.00 76.50 86 GLY A CA 1
ATOM 661 C C . GLY A 1 86 ? -14.390 -18.627 3.517 1.00 76.50 86 GLY A C 1
ATOM 662 O O . GLY A 1 86 ? -14.110 -17.430 3.483 1.00 76.50 86 GLY A O 1
ATOM 663 N N . ARG A 1 87 ? -15.608 -19.068 3.856 1.00 72.44 87 ARG A N 1
ATOM 664 C CA . ARG A 1 87 ? -16.737 -18.186 4.209 1.00 72.44 87 ARG A CA 1
ATOM 665 C C . ARG A 1 87 ? -16.575 -17.475 5.560 1.00 72.44 87 ARG A C 1
ATOM 667 O O . ARG A 1 87 ? -17.279 -16.501 5.802 1.00 72.44 87 ARG A O 1
ATOM 674 N N . GLY A 1 88 ? -15.660 -17.941 6.412 1.00 78.38 88 GLY A N 1
ATOM 675 C CA . GLY A 1 88 ? -15.352 -17.336 7.711 1.00 78.38 88 GLY A CA 1
ATOM 676 C C . GLY A 1 88 ? -14.197 -16.339 7.670 1.00 78.38 88 GLY A C 1
ATOM 677 O O . GLY A 1 88 ? -13.768 -15.877 8.719 1.00 78.38 88 GLY A O 1
ATOM 678 N N . LYS A 1 89 ? -13.664 -16.026 6.483 1.00 88.25 89 LYS A N 1
ATOM 679 C CA . LYS A 1 89 ? -12.502 -15.154 6.340 1.00 88.25 89 LYS A CA 1
ATOM 680 C C . LYS A 1 89 ? -12.828 -13.724 6.773 1.00 88.25 89 LYS A C 1
ATOM 682 O O . LYS A 1 89 ? -13.627 -13.033 6.132 1.00 88.25 89 LYS A O 1
ATOM 687 N N . LEU A 1 90 ? -12.164 -13.286 7.831 1.00 92.69 90 LEU A N 1
ATOM 688 C CA . LEU A 1 90 ? -12.209 -11.923 8.331 1.00 92.69 90 LEU A CA 1
ATOM 689 C C . LEU A 1 90 ? -10.953 -11.165 7.907 1.00 92.69 90 LEU A C 1
ATOM 691 O O . LEU A 1 90 ? -9.949 -11.752 7.507 1.00 92.69 90 LEU A O 1
ATOM 695 N N . MET A 1 91 ? -11.044 -9.847 7.961 1.00 93.56 91 MET A N 1
ATOM 696 C CA . MET A 1 91 ? -10.005 -8.893 7.622 1.00 93.56 91 MET A CA 1
ATOM 697 C C . MET A 1 91 ? -9.903 -7.859 8.720 1.00 93.56 91 MET A C 1
ATOM 699 O O . MET A 1 91 ? -10.921 -7.329 9.163 1.00 93.56 91 MET A O 1
ATOM 703 N N . ARG A 1 92 ? -8.676 -7.533 9.105 1.00 95.12 92 ARG A N 1
ATOM 704 C CA . ARG A 1 92 ? -8.387 -6.455 10.047 1.00 95.12 92 ARG A CA 1
ATOM 705 C C . ARG A 1 92 ? -7.132 -5.705 9.634 1.00 95.12 92 ARG A C 1
ATOM 707 O O . ARG A 1 92 ? -6.306 -6.219 8.875 1.00 95.12 92 ARG A O 1
ATOM 714 N N . LEU A 1 93 ? -6.987 -4.491 10.152 1.00 96.81 93 LEU A N 1
ATOM 715 C CA . LEU A 1 93 ? -5.742 -3.744 10.026 1.00 96.81 93 LEU A CA 1
ATOM 716 C C . LEU A 1 93 ? -4.636 -4.454 10.799 1.00 96.81 93 LEU A C 1
ATOM 718 O O . LEU A 1 93 ? -4.805 -4.800 11.972 1.00 96.81 93 LEU A O 1
ATOM 722 N N . SER A 1 94 ? -3.499 -4.647 10.139 1.00 97.06 94 SER A N 1
ATOM 723 C CA . SER A 1 94 ? -2.340 -5.278 10.758 1.00 97.06 94 SER A CA 1
ATOM 724 C C . SER A 1 94 ? -1.762 -4.409 11.874 1.00 97.06 94 SER A C 1
ATOM 726 O O . SER A 1 94 ? -2.019 -3.204 11.967 1.00 97.06 94 SER A O 1
ATOM 728 N N . VAL A 1 95 ? -0.906 -5.005 12.704 1.00 95.44 95 VAL A N 1
ATOM 729 C CA . VAL A 1 95 ? -0.136 -4.249 13.704 1.00 95.44 95 VAL A CA 1
ATOM 730 C C . VAL A 1 95 ? 0.728 -3.174 13.032 1.00 95.44 95 VAL A C 1
ATOM 732 O O . VAL A 1 95 ? 0.864 -2.078 13.567 1.00 95.44 95 VAL A O 1
ATOM 735 N N . LEU A 1 96 ? 1.270 -3.457 11.842 1.00 96.94 96 LEU A N 1
ATOM 736 C CA . LEU A 1 96 ? 2.056 -2.497 11.063 1.00 96.94 96 LEU A CA 1
ATOM 737 C C . LEU A 1 96 ? 1.211 -1.290 10.637 1.00 96.94 96 LEU A C 1
ATOM 739 O O . LEU A 1 96 ? 1.636 -0.155 10.837 1.00 96.94 96 LEU A O 1
ATOM 743 N N . ALA A 1 97 ? -0.004 -1.512 10.127 1.00 96.62 97 ALA A N 1
ATOM 744 C CA . ALA A 1 97 ? -0.913 -0.414 9.802 1.00 96.62 97 ALA A CA 1
ATOM 745 C C . ALA A 1 97 ? -1.245 0.423 11.037 1.00 96.62 97 ALA A C 1
ATOM 747 O O . ALA A 1 97 ? -1.167 1.645 10.986 1.00 96.62 97 ALA A O 1
ATOM 748 N N . GLN A 1 98 ? -1.556 -0.219 12.164 1.00 94.94 98 GLN A N 1
ATOM 749 C CA . GLN A 1 98 ? -1.867 0.490 13.405 1.00 94.94 98 GLN A CA 1
ATOM 750 C C . GLN A 1 98 ? -0.685 1.336 13.895 1.00 94.94 98 GLN A C 1
ATOM 752 O O . GLN A 1 98 ? -0.897 2.473 14.301 1.00 94.94 98 GLN A O 1
ATOM 757 N N . LYS A 1 99 ? 0.552 0.827 13.803 1.00 94.94 99 LYS A N 1
ATOM 758 C CA . LYS A 1 99 ? 1.762 1.603 14.117 1.00 94.94 99 LYS A CA 1
ATOM 759 C C . LYS A 1 99 ? 1.864 2.862 13.258 1.00 94.94 99 LYS A C 1
ATOM 761 O O . LYS A 1 99 ? 2.114 3.927 13.795 1.00 94.94 99 LYS A O 1
ATOM 766 N N . ILE A 1 100 ? 1.631 2.759 11.950 1.00 96.06 100 ILE A N 1
ATOM 767 C CA . ILE A 1 100 ? 1.741 3.906 11.035 1.00 96.06 100 ILE A CA 1
ATOM 768 C C . ILE A 1 100 ? 0.608 4.916 11.272 1.00 96.06 100 ILE A C 1
ATOM 770 O O . ILE A 1 100 ? 0.848 6.123 11.366 1.00 96.06 100 ILE A O 1
ATOM 774 N N . LEU A 1 101 ? -0.635 4.439 11.365 1.00 95.06 101 LEU A N 1
ATOM 775 C CA . LEU A 1 101 ? -1.814 5.301 11.468 1.00 95.06 101 LEU A CA 1
ATOM 776 C C . LEU A 1 101 ? -1.870 6.022 12.820 1.00 95.06 101 LEU A C 1
ATOM 778 O O . LEU A 1 101 ? -2.113 7.228 12.849 1.00 95.06 101 LEU A O 1
ATOM 782 N N . LEU A 1 102 ? -1.578 5.313 13.915 1.00 93.69 102 LEU A N 1
ATOM 783 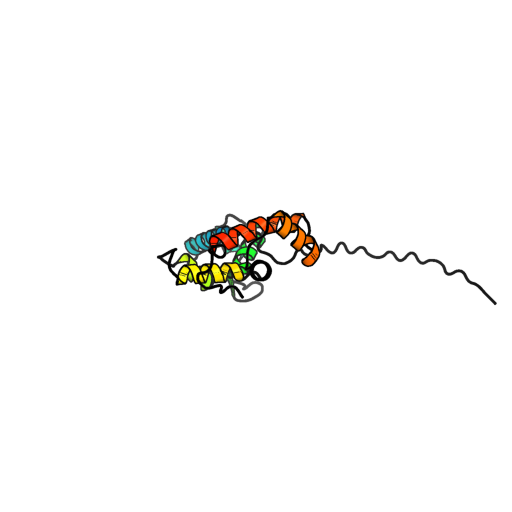C CA . LEU A 1 102 ? -1.740 5.816 15.283 1.00 93.69 102 LEU A CA 1
ATOM 784 C C . LEU A 1 102 ? -0.514 6.531 15.848 1.00 93.69 102 LEU A C 1
ATOM 786 O O . LEU A 1 102 ? -0.601 7.048 16.959 1.00 93.69 102 LEU A O 1
ATOM 790 N N . ASP A 1 103 ? 0.605 6.578 15.121 1.00 92.75 103 ASP A N 1
ATOM 791 C CA . ASP A 1 103 ? 1.761 7.364 15.558 1.00 92.75 103 ASP A CA 1
ATOM 792 C C . ASP A 1 103 ? 1.396 8.863 15.578 1.00 92.75 103 ASP A C 1
ATOM 794 O O . ASP A 1 103 ? 1.006 9.393 14.524 1.00 92.75 103 ASP A O 1
ATOM 798 N N . PRO A 1 104 ? 1.479 9.545 16.739 1.00 89.81 104 PRO A N 1
ATOM 799 C CA . PRO A 1 104 ? 1.174 10.969 16.847 1.00 89.81 104 PRO A CA 1
ATOM 800 C C . PRO A 1 104 ? 2.229 11.853 16.168 1.00 89.81 104 PRO A C 1
ATOM 802 O O . PRO A 1 104 ? 1.916 12.981 15.793 1.00 89.81 104 PRO A O 1
ATOM 805 N N . ASP A 1 105 ? 3.453 11.353 15.979 1.00 92.31 105 ASP A N 1
ATOM 806 C CA . ASP A 1 105 ? 4.550 12.074 15.348 1.00 92.31 105 ASP A CA 1
ATOM 807 C C . ASP A 1 105 ? 4.919 11.428 14.005 1.00 92.31 105 ASP A C 1
ATOM 809 O O . ASP A 1 105 ? 5.684 10.466 13.906 1.00 92.31 105 ASP A O 1
ATOM 813 N N . LYS A 1 106 ? 4.419 12.030 12.920 1.00 87.75 106 LYS A N 1
ATOM 814 C CA . LYS A 1 106 ? 4.687 11.604 11.535 1.00 87.75 106 LYS A CA 1
ATOM 815 C C . LYS A 1 106 ? 6.131 11.864 11.072 1.00 87.75 106 LYS A C 1
ATOM 817 O O . LYS A 1 106 ? 6.431 11.735 9.882 1.00 87.75 106 LYS A O 1
ATOM 822 N N . GLN A 1 107 ? 7.026 12.248 11.977 1.00 87.88 107 GLN A N 1
ATOM 823 C CA . GLN A 1 107 ? 8.460 12.390 11.737 1.00 87.88 107 GLN A CA 1
ATOM 824 C C . GLN A 1 107 ? 9.306 11.515 12.668 1.00 87.88 107 GLN A C 1
ATOM 826 O O . GLN A 1 107 ? 10.528 11.477 12.506 1.00 87.88 107 GLN A O 1
ATOM 831 N N . SER A 1 108 ? 8.679 10.775 13.588 1.00 91.19 108 SER A N 1
ATOM 832 C CA . SER A 1 108 ? 9.387 9.918 14.531 1.00 91.19 108 SER A CA 1
ATOM 833 C C . SER A 1 108 ? 10.185 8.832 13.800 1.00 91.19 108 SER A C 1
ATOM 835 O O . SER A 1 108 ? 9.811 8.348 12.724 1.00 91.19 108 SER A O 1
ATOM 837 N N . ALA A 1 109 ? 11.300 8.402 14.397 1.00 91.19 109 ALA A N 1
ATOM 838 C CA . ALA A 1 109 ? 12.097 7.307 13.843 1.00 91.19 109 ALA A CA 1
ATOM 839 C C . ALA A 1 109 ? 11.275 6.009 13.722 1.00 91.19 109 ALA A C 1
ATOM 841 O O . ALA A 1 109 ? 11.424 5.275 12.745 1.00 91.19 109 ALA A O 1
ATOM 842 N N . ALA A 1 110 ? 10.370 5.761 14.677 1.00 91.75 110 ALA A N 1
ATOM 843 C CA . ALA A 1 110 ? 9.480 4.604 14.677 1.00 91.75 110 ALA A CA 1
ATOM 844 C C . ALA A 1 110 ? 8.466 4.658 13.522 1.00 91.75 110 ALA A C 1
ATOM 846 O O . ALA A 1 110 ? 8.288 3.660 12.818 1.00 91.75 110 ALA A O 1
ATOM 847 N N . TYR A 1 111 ? 7.866 5.826 13.272 1.00 93.31 111 TYR A N 1
ATOM 848 C CA . TYR A 1 111 ? 6.961 6.051 12.147 1.00 93.31 111 TYR A CA 1
ATOM 849 C C . TYR A 1 111 ? 7.663 5.824 10.806 1.00 93.31 111 TYR A C 1
ATOM 851 O O . TYR A 1 111 ? 7.177 5.071 9.959 1.00 93.31 111 TYR A O 1
ATOM 859 N N . LEU A 1 112 ? 8.842 6.429 10.623 1.00 93.94 112 LEU A N 1
ATOM 860 C CA . LEU A 1 112 ? 9.627 6.272 9.398 1.00 93.94 112 LEU A CA 1
ATOM 861 C C . LEU A 1 112 ? 10.064 4.819 9.190 1.00 93.94 112 LEU A C 1
ATOM 863 O O . LEU A 1 112 ? 10.016 4.321 8.066 1.00 93.94 112 LEU A O 1
ATOM 867 N N . GLN A 1 113 ? 10.452 4.113 10.253 1.00 94.62 113 GLN A N 1
ATOM 868 C CA . GLN A 1 113 ? 10.791 2.695 10.172 1.00 94.62 113 GLN A CA 1
ATOM 869 C C . GLN A 1 113 ? 9.584 1.850 9.742 1.00 94.62 113 GLN A C 1
ATOM 871 O O . GLN A 1 113 ? 9.721 1.015 8.849 1.00 94.62 113 GLN A O 1
ATOM 876 N N . ALA A 1 114 ? 8.402 2.101 10.309 1.00 95.88 114 ALA A N 1
ATOM 877 C CA . ALA A 1 114 ? 7.178 1.394 9.942 1.00 95.88 114 ALA A CA 1
ATOM 878 C C . ALA A 1 114 ? 6.755 1.681 8.486 1.00 95.88 114 ALA A C 1
ATOM 880 O O . ALA A 1 114 ? 6.381 0.760 7.758 1.00 95.88 114 ALA A O 1
ATOM 881 N N . LEU A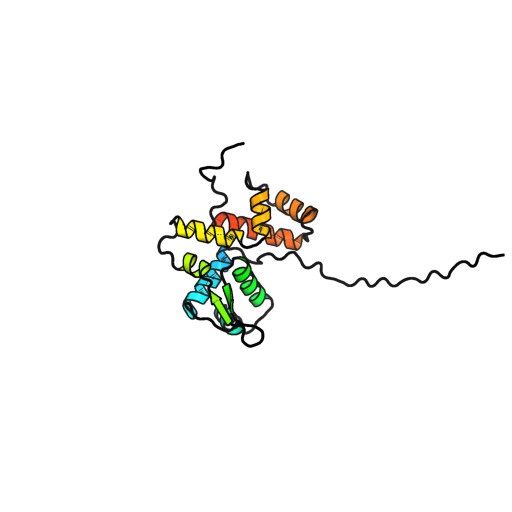 1 115 ? 6.880 2.928 8.016 1.00 96.06 115 LEU A N 1
ATOM 882 C CA . LEU A 1 115 ? 6.642 3.275 6.610 1.00 96.06 115 LEU A CA 1
ATOM 883 C C . LEU A 1 115 ? 7.591 2.542 5.658 1.00 96.06 115 LEU A C 1
ATOM 885 O O . LEU A 1 115 ? 7.156 2.030 4.626 1.00 96.06 115 LEU A O 1
ATOM 889 N N . ARG A 1 116 ? 8.883 2.484 5.997 1.00 95.50 116 ARG A N 1
ATOM 890 C CA . ARG A 1 116 ? 9.897 1.780 5.199 1.00 95.50 116 ARG A CA 1
ATOM 891 C C . ARG A 1 116 ? 9.640 0.280 5.162 1.00 95.50 116 ARG A C 1
ATOM 893 O O . ARG A 1 116 ? 9.738 -0.324 4.096 1.00 95.50 116 ARG A O 1
ATOM 900 N N . GLU A 1 117 ? 9.253 -0.307 6.292 1.00 96.25 117 GLU A N 1
ATOM 901 C CA . GLU A 1 117 ? 8.848 -1.711 6.365 1.00 96.25 117 GLU A CA 1
ATOM 902 C C . GLU A 1 117 ? 7.652 -1.991 5.444 1.00 96.25 117 GLU A C 1
ATOM 904 O O . GLU A 1 117 ? 7.698 -2.927 4.643 1.00 96.25 117 GLU A O 1
ATOM 909 N N . ALA A 1 118 ? 6.613 -1.151 5.496 1.00 97.12 118 ALA A N 1
ATOM 910 C CA . ALA A 1 118 ? 5.449 -1.283 4.625 1.00 97.12 118 ALA A CA 1
ATOM 911 C C . ALA A 1 118 ? 5.831 -1.141 3.143 1.00 97.12 118 ALA A C 1
ATOM 913 O O . ALA A 1 118 ? 5.440 -1.972 2.326 1.00 97.12 118 ALA A O 1
ATOM 914 N N . ALA A 1 119 ? 6.646 -0.145 2.788 1.00 96.25 119 ALA A N 1
ATOM 915 C CA . ALA A 1 119 ? 7.086 0.098 1.413 1.00 96.25 119 ALA A CA 1
ATOM 916 C C . ALA A 1 119 ? 7.879 -1.063 0.800 1.00 96.25 119 ALA A C 1
ATOM 918 O O . ALA A 1 119 ? 7.752 -1.320 -0.396 1.00 96.25 119 A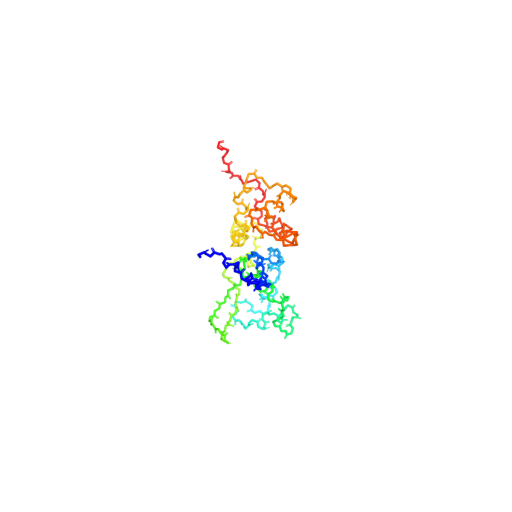LA A O 1
ATOM 919 N N . LEU A 1 120 ? 8.674 -1.770 1.609 1.00 95.31 120 LEU A N 1
ATOM 920 C CA . LEU A 1 120 ? 9.536 -2.877 1.177 1.00 95.31 120 LEU A CA 1
ATOM 921 C C . LEU A 1 120 ? 8.905 -4.266 1.391 1.00 95.31 120 LEU A C 1
ATOM 923 O O . LEU A 1 120 ? 9.529 -5.290 1.098 1.00 95.31 120 LEU A O 1
ATOM 927 N N . LYS A 1 121 ? 7.656 -4.337 1.870 1.00 95.06 121 LYS A N 1
ATOM 928 C CA . LYS A 1 121 ? 6.890 -5.594 1.932 1.00 95.06 121 LYS A CA 1
ATOM 929 C C . LYS A 1 121 ? 6.627 -6.203 0.547 1.00 95.06 121 LYS A C 1
ATOM 931 O O . LYS A 1 121 ? 6.815 -7.419 0.412 1.00 95.06 121 LYS A O 1
ATOM 936 N N . PRO A 1 122 ? 6.223 -5.436 -0.488 1.00 94.00 122 PRO A N 1
ATOM 937 C CA . PRO A 1 122 ? 6.074 -5.972 -1.834 1.00 94.00 122 PRO A CA 1
ATOM 938 C C . PRO A 1 122 ? 7.427 -6.418 -2.396 1.00 94.00 122 PRO A C 1
ATOM 940 O O . PRO A 1 122 ? 8.339 -5.610 -2.561 1.00 94.00 122 PRO A O 1
ATOM 943 N N . VAL A 1 123 ? 7.538 -7.705 -2.743 1.00 90.81 123 VAL A N 1
ATOM 944 C CA . VAL A 1 123 ? 8.799 -8.329 -3.190 1.00 90.81 123 VAL A CA 1
ATOM 945 C C . VAL A 1 123 ? 9.430 -7.576 -4.357 1.00 90.81 123 VAL A C 1
ATOM 947 O O . VAL A 1 123 ? 10.625 -7.318 -4.335 1.00 90.81 123 VAL A O 1
ATOM 950 N N . LEU A 1 124 ? 8.627 -7.173 -5.342 1.00 89.88 124 LEU A N 1
ATOM 951 C CA . LEU A 1 124 ? 9.124 -6.450 -6.507 1.00 89.88 124 LEU A CA 1
ATOM 952 C C . LEU A 1 124 ? 9.697 -5.071 -6.153 1.00 89.88 124 LEU A C 1
ATOM 954 O O . LEU A 1 124 ? 10.745 -4.704 -6.671 1.00 89.88 124 LEU A O 1
ATOM 958 N N . ILE A 1 125 ? 9.025 -4.320 -5.273 1.00 92.19 125 ILE A N 1
ATOM 959 C CA . ILE A 1 125 ? 9.515 -3.007 -4.829 1.00 92.19 125 ILE A CA 1
ATOM 960 C C . ILE A 1 125 ? 10.836 -3.184 -4.086 1.00 92.19 125 ILE A C 1
ATOM 962 O O . ILE A 1 125 ? 11.783 -2.461 -4.371 1.00 92.19 125 ILE A O 1
ATOM 966 N N . ARG A 1 126 ? 10.923 -4.180 -3.195 1.00 92.00 126 ARG A N 1
ATOM 967 C CA . ARG A 1 126 ? 12.164 -4.504 -2.487 1.00 92.00 126 ARG A CA 1
ATOM 968 C C . ARG A 1 126 ? 13.299 -4.844 -3.448 1.00 92.00 126 ARG A C 1
ATOM 970 O O . ARG A 1 126 ? 14.342 -4.217 -3.371 1.00 92.00 126 ARG A O 1
ATOM 977 N N . SER A 1 127 ? 13.074 -5.765 -4.386 1.00 89.81 127 SER A N 1
ATOM 978 C CA . SER A 1 127 ? 14.105 -6.177 -5.344 1.00 89.81 127 SER A CA 1
ATOM 979 C C . SER A 1 127 ? 14.637 -5.017 -6.185 1.00 89.81 127 SER A C 1
ATOM 981 O O . SER A 1 127 ? 15.843 -4.912 -6.356 1.00 89.81 127 SER A O 1
ATOM 983 N N . LEU A 1 128 ? 13.766 -4.132 -6.679 1.00 90.00 128 LEU A N 1
ATOM 984 C CA . LEU A 1 128 ? 14.202 -2.973 -7.469 1.00 90.00 128 LEU A CA 1
ATOM 985 C C . LEU A 1 128 ? 14.860 -1.893 -6.611 1.00 90.00 128 LEU A C 1
ATOM 987 O O . LEU A 1 128 ? 15.750 -1.192 -7.076 1.00 90.00 128 LEU A O 1
ATOM 991 N N . TYR A 1 129 ? 14.418 -1.734 -5.364 1.00 90.81 129 TYR A N 1
ATOM 992 C CA . TYR A 1 129 ? 15.076 -0.833 -4.427 1.00 90.81 129 TYR A CA 1
ATOM 993 C C . TYR A 1 129 ? 16.493 -1.312 -4.089 1.00 90.81 129 TYR A C 1
ATOM 995 O O . TYR A 1 129 ? 17.411 -0.498 -4.056 1.00 90.81 129 TYR A O 1
ATOM 1003 N N . ASP A 1 130 ? 16.678 -2.619 -3.890 1.00 89.56 130 ASP A N 1
ATOM 1004 C CA . ASP A 1 130 ? 17.992 -3.217 -3.650 1.00 89.56 130 ASP A CA 1
ATOM 1005 C C . ASP A 1 130 ? 18.907 -3.078 -4.882 1.00 89.56 130 ASP A C 1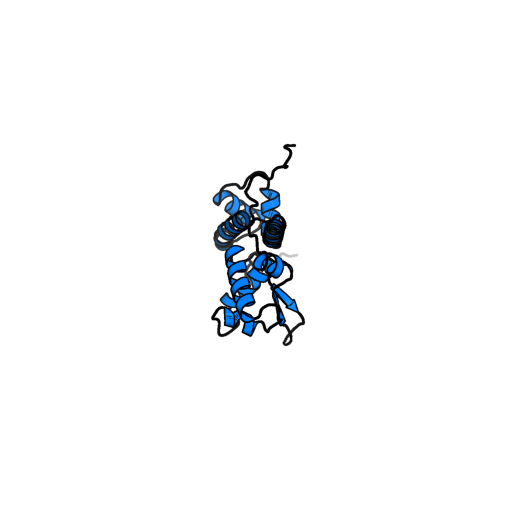
ATOM 1007 O O . ASP A 1 130 ? 20.086 -2.768 -4.733 1.00 89.56 130 ASP A O 1
ATOM 1011 N N . GLU A 1 131 ? 18.356 -3.237 -6.090 1.00 88.06 131 GLU A N 1
ATOM 1012 C CA . GLU A 1 131 ? 19.070 -3.062 -7.365 1.00 88.06 131 GLU A CA 1
ATOM 1013 C C . GLU A 1 131 ? 19.510 -1.606 -7.600 1.00 88.06 131 GLU A C 1
ATOM 1015 O O . GLU A 1 131 ? 20.647 -1.350 -7.989 1.00 88.06 131 GLU A O 1
ATOM 1020 N N . TYR A 1 132 ? 18.640 -0.635 -7.307 1.00 86.94 132 TYR A N 1
ATOM 1021 C CA . TYR A 1 132 ? 18.892 0.795 -7.535 1.00 86.94 132 TYR A CA 1
ATOM 1022 C C . TYR A 1 132 ? 19.269 1.566 -6.266 1.00 86.94 132 TYR A C 1
ATOM 1024 O O . TYR A 1 132 ? 19.070 2.782 -6.181 1.00 86.94 132 TYR A O 1
ATOM 1032 N N . ARG A 1 133 ? 19.838 0.880 -5.269 1.00 75.19 133 ARG A N 1
ATOM 1033 C CA . ARG A 1 133 ? 20.159 1.460 -3.955 1.00 75.19 133 ARG A CA 1
ATOM 1034 C C . ARG A 1 133 ? 21.105 2.662 -4.028 1.00 75.19 133 ARG A C 1
ATOM 1036 O O . ARG A 1 133 ? 21.036 3.549 -3.181 1.00 75.19 133 ARG A O 1
ATOM 1043 N N . ASN A 1 134 ? 21.945 2.703 -5.062 1.00 76.38 134 ASN A N 1
ATOM 1044 C CA . ASN A 1 134 ? 22.944 3.751 -5.295 1.00 76.38 134 ASN A CA 1
ATOM 1045 C C . ASN A 1 134 ? 22.436 4.900 -6.182 1.00 76.38 134 ASN A C 1
ATOM 1047 O O . ASN A 1 134 ? 23.199 5.798 -6.529 1.00 76.38 134 ASN A O 1
ATOM 1051 N N . GLY A 1 135 ? 21.155 4.885 -6.550 1.00 79.31 135 GLY A N 1
ATOM 1052 C CA . GLY A 1 135 ? 20.531 5.931 -7.345 1.00 79.31 135 GLY A CA 1
ATOM 1053 C C . GLY A 1 135 ? 19.456 5.359 -8.253 1.00 79.31 135 GLY A C 1
ATOM 1054 O O . GLY A 1 135 ? 19.716 4.459 -9.049 1.00 79.31 135 GLY A O 1
ATOM 1055 N N . LEU A 1 136 ? 18.243 5.906 -8.159 1.00 84.62 136 LEU A N 1
ATOM 1056 C CA . LEU A 1 136 ? 17.175 5.530 -9.077 1.00 84.62 136 LEU A CA 1
ATOM 1057 C C . LEU A 1 136 ? 17.463 6.095 -10.475 1.00 84.62 136 LEU A C 1
ATOM 1059 O O . LEU A 1 136 ? 17.552 7.319 -10.610 1.00 84.62 136 LEU A O 1
ATOM 1063 N N . PRO A 1 137 ? 17.520 5.248 -11.518 1.00 86.88 137 PRO A N 1
ATOM 1064 C CA . PRO A 1 137 ? 17.648 5.717 -12.891 1.00 86.88 137 PRO A CA 1
ATOM 1065 C C . PRO A 1 137 ? 16.337 6.366 -13.367 1.00 86.88 137 PRO A C 1
ATOM 1067 O O . PRO A 1 137 ? 15.380 6.501 -12.597 1.00 86.88 137 PRO A O 1
ATOM 1070 N N . SER A 1 138 ? 16.273 6.808 -14.627 1.00 88.88 138 SER A N 1
ATOM 1071 C CA . SER A 1 138 ? 15.066 7.425 -15.197 1.00 88.88 138 SER A CA 1
ATOM 1072 C C . SER A 1 138 ? 13.891 6.437 -15.275 1.00 88.88 138 SER A C 1
ATOM 1074 O O . SER A 1 138 ? 14.071 5.219 -15.231 1.00 88.88 138 SER A O 1
ATOM 1076 N N . ASP A 1 139 ? 12.664 6.953 -15.399 1.00 89.25 139 ASP A N 1
ATOM 1077 C CA . ASP A 1 139 ? 11.456 6.121 -15.534 1.00 89.25 139 ASP A CA 1
ATOM 1078 C C . ASP A 1 139 ? 11.568 5.174 -16.727 1.00 89.25 139 ASP A C 1
ATOM 1080 O O . ASP A 1 139 ? 11.162 4.020 -16.637 1.00 89.25 139 ASP A O 1
ATOM 1084 N N . GLU A 1 140 ? 12.143 5.657 -17.827 1.00 88.75 140 GLU A N 1
ATOM 1085 C CA . GLU A 1 140 ? 12.343 4.894 -19.057 1.00 88.75 140 GLU A CA 1
ATOM 1086 C C . GLU A 1 140 ? 13.305 3.727 -18.846 1.00 88.75 140 GLU A C 1
ATOM 1088 O O . GLU A 1 140 ? 13.003 2.610 -19.261 1.00 88.75 140 GLU A O 1
ATOM 1093 N N . THR A 1 141 ? 14.411 3.944 -18.128 1.00 88.50 141 THR A N 1
ATOM 1094 C CA . THR A 1 141 ? 15.356 2.873 -17.791 1.00 88.50 141 THR A CA 1
ATOM 1095 C C . THR A 1 141 ? 14.707 1.812 -16.907 1.00 88.50 141 THR A C 1
ATOM 1097 O O . THR A 1 141 ? 14.851 0.622 -17.182 1.00 88.50 141 THR A O 1
ATOM 1100 N N . ILE A 1 142 ? 13.940 2.221 -15.888 1.00 89.50 142 ILE A N 1
ATOM 1101 C CA . ILE A 1 142 ? 13.225 1.274 -15.017 1.00 89.50 142 ILE A CA 1
ATOM 1102 C C . ILE A 1 142 ? 12.207 0.474 -15.838 1.00 89.50 142 ILE A C 1
ATOM 1104 O O . ILE A 1 142 ? 12.133 -0.745 -15.700 1.00 89.50 142 ILE A O 1
ATOM 1108 N N . LYS A 1 143 ? 11.435 1.127 -16.720 1.00 89.50 143 LYS A N 1
ATOM 1109 C CA . LYS A 1 143 ? 10.507 0.426 -17.622 1.00 89.50 143 LYS A CA 1
ATOM 1110 C C . LYS A 1 143 ? 11.248 -0.589 -18.486 1.00 89.50 143 LYS A C 1
ATOM 1112 O O . LYS A 1 143 ? 10.847 -1.746 -18.515 1.00 89.50 143 LYS A O 1
ATOM 1117 N N . TYR A 1 144 ? 12.333 -0.184 -19.138 1.00 87.88 144 TYR A N 1
ATOM 1118 C CA . TYR A 1 144 ? 13.113 -1.056 -20.013 1.00 87.88 144 TYR A CA 1
ATOM 1119 C C . TYR A 1 144 ? 13.633 -2.305 -19.284 1.00 87.88 144 TYR A C 1
ATOM 1121 O O . TYR A 1 144 ? 13.438 -3.419 -19.774 1.00 87.88 144 TYR A O 1
ATOM 1129 N N . ASN A 1 145 ? 14.193 -2.149 -18.079 1.00 87.31 145 ASN A N 1
ATOM 1130 C CA . ASN A 1 145 ? 14.626 -3.285 -17.258 1.00 87.31 145 ASN A CA 1
ATOM 1131 C C . ASN A 1 145 ? 13.439 -4.208 -16.910 1.00 87.31 145 ASN A C 1
ATOM 1133 O O . ASN A 1 145 ? 13.513 -5.423 -17.101 1.00 87.31 145 ASN A O 1
ATOM 1137 N N . LEU A 1 146 ? 12.292 -3.648 -16.505 1.00 87.81 146 LEU A N 1
ATOM 1138 C CA . LEU A 1 146 ? 11.089 -4.438 -16.208 1.00 87.81 146 LEU A CA 1
ATOM 1139 C C . LEU A 1 146 ? 10.619 -5.281 -17.403 1.00 87.81 146 LEU A C 1
ATOM 1141 O O . LEU A 1 146 ? 10.201 -6.429 -17.214 1.00 87.81 146 LEU A O 1
ATOM 1145 N N . LEU A 1 147 ? 10.672 -4.725 -18.616 1.00 87.06 147 LEU A N 1
ATOM 1146 C CA . LEU A 1 147 ? 10.304 -5.435 -19.841 1.00 87.06 147 LEU A CA 1
ATOM 1147 C C . LEU A 1 147 ? 11.264 -6.599 -20.122 1.00 87.06 147 LEU A C 1
ATOM 1149 O O . LEU A 1 147 ? 10.804 -7.713 -20.371 1.00 87.06 147 LEU A O 1
ATOM 1153 N N . LEU A 1 148 ? 12.575 -6.353 -20.053 1.00 84.25 148 LEU A N 1
ATOM 1154 C CA . LEU A 1 148 ? 13.594 -7.341 -20.409 1.00 84.25 148 LEU A CA 1
ATOM 1155 C C . LEU A 1 148 ? 13.799 -8.419 -19.344 1.00 84.25 148 LEU A C 1
ATOM 1157 O O . LEU A 1 148 ? 13.770 -9.610 -19.645 1.00 84.25 148 LEU A O 1
ATOM 1161 N N . GLU A 1 149 ? 14.012 -8.013 -18.095 1.00 80.06 149 GLU A N 1
ATOM 1162 C CA . GLU A 1 149 ? 14.470 -8.914 -17.036 1.00 80.06 149 GLU A CA 1
ATOM 1163 C C . GLU A 1 149 ? 13.315 -9.508 -16.236 1.00 80.06 149 GLU A C 1
ATOM 1165 O O . GLU A 1 149 ? 13.375 -10.651 -15.779 1.00 80.06 149 GLU A O 1
ATOM 1170 N N . LYS A 1 150 ? 12.237 -8.738 -16.052 1.00 75.06 150 LYS A N 1
ATOM 1171 C CA . LYS A 1 150 ? 11.102 -9.134 -15.203 1.00 75.06 150 LYS A CA 1
ATOM 1172 C C . LYS A 1 150 ? 9.877 -9.591 -16.006 1.00 75.06 150 LYS A C 1
ATOM 1174 O O . LYS A 1 150 ? 8.843 -9.882 -15.401 1.00 75.06 150 LYS A O 1
ATOM 1179 N N . LYS A 1 151 ? 9.986 -9.684 -17.341 1.00 80.62 151 LYS A N 1
ATOM 1180 C CA . LYS A 1 151 ? 8.927 -10.119 -18.279 1.00 80.62 151 LYS A CA 1
ATOM 1181 C C . LYS A 1 151 ? 7.621 -9.328 -18.128 1.00 80.62 151 LYS A C 1
ATOM 1183 O O . LYS A 1 151 ? 6.522 -9.885 -18.212 1.00 80.62 151 LYS A O 1
ATOM 1188 N N . PHE A 1 152 ? 7.724 -8.029 -17.856 1.00 83.38 152 PHE A N 1
ATOM 1189 C CA . PHE A 1 152 ? 6.553 -7.162 -17.799 1.00 83.38 152 PHE A CA 1
ATOM 1190 C C . PHE A 1 152 ? 5.983 -6.922 -19.194 1.00 83.38 152 PHE A C 1
ATOM 1192 O O . PHE A 1 152 ? 6.703 -6.838 -20.183 1.00 83.38 152 PHE A O 1
ATOM 1199 N N . THR A 1 153 ? 4.668 -6.716 -19.255 1.00 86.81 153 THR A N 1
ATOM 1200 C CA . THR A 1 153 ? 4.063 -6.046 -20.410 1.00 86.81 153 THR A CA 1
ATOM 1201 C C . THR A 1 153 ? 4.298 -4.541 -20.307 1.00 86.81 153 THR A C 1
ATOM 1203 O O . THR A 1 153 ? 4.326 -4.000 -19.199 1.00 86.81 153 THR A O 1
ATOM 1206 N N . GLU A 1 154 ? 4.365 -3.848 -21.444 1.00 87.12 154 GLU A N 1
ATOM 1207 C CA . GLU A 1 154 ? 4.497 -2.381 -21.499 1.00 87.12 154 GLU A CA 1
ATOM 1208 C C . GLU A 1 154 ? 3.460 -1.676 -20.611 1.00 87.12 154 GLU A C 1
ATOM 1210 O O . GLU A 1 154 ? 3.768 -0.795 -19.807 1.00 87.12 154 GLU A O 1
ATOM 1215 N N . ARG A 1 155 ? 2.210 -2.150 -20.671 1.00 88.06 155 ARG A N 1
ATOM 1216 C CA . ARG A 1 155 ? 1.119 -1.647 -19.833 1.00 88.06 155 ARG A CA 1
ATOM 1217 C C . ARG A 1 155 ? 1.400 -1.832 -18.342 1.00 88.06 155 ARG A C 1
ATOM 1219 O O . ARG A 1 155 ? 1.158 -0.909 -17.569 1.00 88.06 155 ARG A O 1
ATOM 1226 N N . ALA A 1 156 ? 1.866 -3.010 -17.928 1.00 87.12 156 ALA A N 1
ATOM 1227 C CA . ALA A 1 156 ? 2.158 -3.284 -16.525 1.00 87.12 156 ALA A CA 1
ATOM 1228 C C . ALA A 1 156 ? 3.332 -2.434 -16.022 1.00 87.12 156 ALA A C 1
ATOM 1230 O O . ALA A 1 156 ? 3.247 -1.883 -14.928 1.00 87.12 156 ALA A O 1
ATOM 1231 N N . ALA A 1 157 ? 4.385 -2.275 -16.830 1.00 89.62 157 ALA A N 1
ATOM 1232 C CA . ALA A 1 157 ? 5.546 -1.462 -16.477 1.00 89.62 157 ALA A CA 1
ATOM 1233 C C . ALA A 1 157 ? 5.155 0.014 -16.338 1.00 89.62 157 ALA A C 1
ATOM 1235 O O . ALA A 1 157 ? 5.430 0.643 -15.316 1.00 89.62 157 ALA A O 1
ATOM 1236 N N . SER A 1 158 ? 4.405 0.541 -17.309 1.00 89.94 158 SER A N 1
ATOM 1237 C CA . SER A 1 158 ? 3.905 1.917 -17.278 1.00 89.94 158 SER A CA 1
ATOM 1238 C C . SER A 1 158 ? 2.958 2.203 -16.105 1.00 89.94 158 SER A C 1
ATOM 1240 O O . SER A 1 158 ? 2.907 3.335 -15.632 1.00 89.94 158 SER A O 1
ATOM 1242 N N . GLN A 1 159 ? 2.244 1.197 -15.590 1.00 90.06 159 GLN A N 1
ATOM 1243 C CA . GLN A 1 159 ? 1.436 1.328 -14.372 1.00 90.06 159 GLN A CA 1
ATOM 1244 C C . GLN A 1 159 ? 2.264 1.209 -13.086 1.00 90.06 159 GLN A C 1
ATOM 1246 O O . GLN A 1 159 ? 1.956 1.869 -12.097 1.00 90.06 159 GLN A O 1
ATOM 1251 N N . PHE A 1 160 ? 3.302 0.375 -13.085 1.00 91.88 160 PHE A N 1
ATOM 1252 C CA . PHE A 1 160 ? 4.091 0.080 -11.895 1.00 91.88 160 PHE A CA 1
ATOM 1253 C C . PHE A 1 160 ? 5.122 1.166 -11.558 1.00 91.88 160 PHE A C 1
ATOM 1255 O O . PHE A 1 160 ? 5.270 1.513 -10.389 1.00 91.88 160 PHE A O 1
ATOM 1262 N N . VAL A 1 161 ? 5.817 1.738 -12.545 1.00 92.69 161 VAL A N 1
ATOM 1263 C CA . VAL A 1 161 ? 6.857 2.758 -12.297 1.00 92.69 161 VAL A CA 1
ATOM 1264 C C . VAL A 1 161 ? 6.382 3.945 -11.440 1.00 92.69 161 VAL A C 1
ATOM 1266 O O . VAL A 1 161 ? 7.065 4.259 -10.459 1.00 92.69 161 VAL A O 1
ATOM 1269 N N . PRO A 1 162 ? 5.218 4.581 -11.697 1.00 93.56 162 PRO A N 1
ATOM 1270 C CA . PRO A 1 162 ? 4.747 5.659 -10.826 1.00 93.56 162 PRO A CA 1
ATOM 1271 C C . PRO A 1 162 ? 4.420 5.168 -9.408 1.00 93.56 162 PRO A C 1
ATOM 1273 O O . PRO A 1 162 ? 4.721 5.867 -8.440 1.00 93.56 162 PRO A O 1
ATOM 1276 N N . VAL A 1 163 ? 3.862 3.960 -9.270 1.00 94.19 163 VAL A N 1
ATOM 1277 C CA . VAL A 1 163 ? 3.574 3.331 -7.969 1.00 94.19 163 VAL A CA 1
ATOM 1278 C C . VAL A 1 163 ? 4.861 3.116 -7.173 1.00 94.19 163 VAL A C 1
ATOM 1280 O O . VAL A 1 163 ? 4.932 3.478 -5.997 1.00 94.19 163 VAL A O 1
ATOM 1283 N N . PHE A 1 164 ? 5.894 2.582 -7.822 1.00 94.00 164 PHE A N 1
ATOM 1284 C CA . PHE A 1 164 ? 7.211 2.353 -7.238 1.00 94.00 164 PHE A CA 1
ATOM 1285 C C . PHE A 1 164 ? 7.840 3.655 -6.737 1.00 94.00 164 PHE A C 1
ATOM 1287 O O . PHE A 1 164 ? 8.172 3.769 -5.557 1.00 94.00 164 PHE A O 1
ATOM 1294 N N . ARG A 1 165 ? 7.926 4.680 -7.595 1.00 92.44 165 ARG A N 1
ATOM 1295 C CA . ARG A 1 165 ? 8.532 5.965 -7.220 1.00 92.44 165 ARG A CA 1
ATOM 1296 C C . ARG A 1 165 ? 7.809 6.659 -6.081 1.00 92.44 165 ARG A C 1
ATOM 1298 O O . ARG A 1 165 ? 8.453 7.116 -5.138 1.00 92.44 165 ARG A O 1
ATOM 1305 N N . LYS A 1 166 ? 6.478 6.750 -6.161 1.00 94.94 166 LYS A N 1
ATOM 1306 C CA . LYS A 1 166 ? 5.677 7.378 -5.105 1.00 94.94 166 LYS A CA 1
ATOM 1307 C C . LYS A 1 166 ? 5.845 6.642 -3.782 1.00 94.94 166 LYS A C 1
ATOM 1309 O O . LYS A 1 166 ? 6.062 7.288 -2.764 1.00 94.94 166 LYS A O 1
ATOM 1314 N N . THR A 1 167 ? 5.844 5.310 -3.810 1.00 95.38 167 THR A N 1
ATOM 1315 C CA . THR A 1 167 ? 6.071 4.478 -2.621 1.00 95.38 167 THR A CA 1
ATOM 1316 C C . THR A 1 167 ? 7.421 4.778 -1.966 1.00 95.38 167 THR A C 1
ATOM 1318 O O . THR A 1 167 ? 7.469 5.040 -0.765 1.00 95.38 167 THR A O 1
ATOM 1321 N N . LEU A 1 168 ? 8.512 4.814 -2.740 1.00 93.62 168 LEU A N 1
ATOM 1322 C CA . LEU A 1 168 ? 9.844 5.114 -2.200 1.00 93.62 168 LEU A CA 1
ATOM 1323 C C . LEU A 1 168 ? 9.958 6.543 -1.659 1.00 93.62 168 LEU A C 1
ATOM 1325 O O . LEU A 1 168 ? 10.601 6.766 -0.630 1.00 93.62 168 LEU A O 1
ATOM 1329 N N . LYS A 1 169 ? 9.304 7.505 -2.320 1.00 93.12 169 LYS A N 1
ATOM 1330 C CA . LYS A 1 169 ? 9.237 8.895 -1.860 1.00 93.12 169 LYS A CA 1
ATOM 1331 C C . LYS A 1 169 ? 8.496 9.010 -0.525 1.00 93.12 169 LYS A C 1
ATOM 1333 O O . LYS A 1 169 ? 9.003 9.648 0.391 1.00 93.12 169 LYS A O 1
ATOM 1338 N N . ILE A 1 170 ? 7.333 8.368 -0.392 1.00 93.81 170 ILE A N 1
ATOM 1339 C CA . ILE A 1 170 ? 6.530 8.366 0.845 1.00 93.81 170 ILE A CA 1
ATOM 1340 C C . ILE A 1 170 ? 7.315 7.741 2.000 1.00 93.81 170 ILE A C 1
ATOM 1342 O O . ILE A 1 170 ? 7.312 8.266 3.109 1.00 93.81 170 ILE A O 1
ATOM 1346 N N . ALA A 1 171 ? 8.044 6.660 1.727 1.00 93.06 171 ALA A N 1
ATOM 1347 C CA . ALA A 1 171 ? 8.863 5.975 2.719 1.00 93.06 171 ALA A CA 1
ATOM 1348 C C . ALA A 1 171 ? 10.209 6.657 3.021 1.00 93.06 171 ALA A C 1
ATOM 1350 O O . ALA A 1 171 ? 10.989 6.130 3.820 1.00 93.06 171 ALA A O 1
ATOM 1351 N N . ARG A 1 172 ? 10.512 7.805 2.393 1.00 90.88 172 ARG A N 1
ATOM 1352 C CA . ARG A 1 172 ? 11.802 8.506 2.538 1.00 90.88 172 ARG A CA 1
ATOM 1353 C C . ARG A 1 172 ? 12.994 7.561 2.347 1.00 90.88 172 ARG A C 1
ATOM 1355 O O . ARG A 1 172 ? 13.929 7.526 3.152 1.00 90.88 172 ARG A O 1
ATOM 1362 N N . LEU A 1 173 ? 12.890 6.723 1.316 1.00 87.19 173 LEU A N 1
ATOM 1363 C CA . LEU A 1 173 ? 13.929 5.781 0.888 1.00 87.19 173 LEU A CA 1
ATOM 1364 C C . LEU A 1 173 ? 14.823 6.375 -0.211 1.00 87.19 173 LEU A C 1
ATOM 1366 O O . LEU A 1 173 ? 15.870 5.817 -0.506 1.00 87.19 173 LEU A O 1
ATOM 1370 N N . LEU A 1 174 ? 14.413 7.504 -0.799 1.00 80.56 174 LEU A N 1
ATOM 1371 C CA . LEU A 1 174 ? 15.195 8.262 -1.783 1.00 80.56 174 LEU A CA 1
ATOM 1372 C C . LEU A 1 174 ? 16.132 9.289 -1.137 1.00 80.56 174 LEU A C 1
ATOM 1374 O O . LEU A 1 174 ? 17.018 9.812 -1.807 1.00 80.56 174 LEU A O 1
ATOM 1378 N N . ASP A 1 175 ? 15.921 9.594 0.143 1.00 71.12 175 ASP A N 1
ATOM 1379 C CA . ASP A 1 175 ? 16.776 10.519 0.872 1.00 71.12 175 ASP A CA 1
ATOM 1380 C C . ASP A 1 175 ? 18.137 9.843 1.102 1.00 71.12 175 ASP A C 1
ATOM 1382 O O . ASP A 1 175 ? 18.165 8.655 1.459 1.00 71.12 175 ASP A O 1
ATOM 1386 N N . PRO A 1 176 ? 19.262 10.560 0.909 1.00 55.53 176 PRO A N 1
ATOM 1387 C CA . PRO A 1 176 ? 20.587 10.006 1.143 1.00 55.53 176 PRO A CA 1
ATOM 1388 C C . PRO A 1 176 ? 20.653 9.478 2.576 1.00 55.53 176 PRO A C 1
ATOM 1390 O O . PRO A 1 176 ? 20.524 10.230 3.542 1.00 55.53 176 PRO A O 1
ATOM 1393 N N . GLN A 1 177 ? 20.795 8.159 2.714 1.00 47.09 177 GLN A N 1
ATOM 1394 C CA . GLN A 1 177 ? 20.899 7.528 4.022 1.00 47.09 177 GLN A CA 1
ATOM 1395 C C . GLN A 1 177 ? 22.204 8.012 4.672 1.00 47.09 177 GLN A C 1
ATOM 1397 O O . GLN A 1 177 ? 23.270 7.798 4.084 1.00 47.09 177 GLN A O 1
ATOM 1402 N N . PRO A 1 178 ? 22.174 8.634 5.865 1.00 36.88 178 PRO A N 1
ATOM 1403 C CA . PRO A 1 178 ? 23.397 8.942 6.589 1.00 36.88 178 PRO A CA 1
ATOM 1404 C C . PRO A 1 178 ? 24.012 7.613 7.049 1.00 36.88 178 PRO A C 1
ATOM 1406 O O . PRO A 1 178 ? 23.610 7.056 8.065 1.00 36.88 178 PRO A O 1
ATOM 1409 N N . GLY A 1 179 ? 24.932 7.054 6.256 1.00 43.69 179 GLY A N 1
ATOM 1410 C CA . GLY A 1 179 ? 25.645 5.820 6.604 1.00 43.69 179 GLY A CA 1
ATOM 1411 C C . GLY A 1 179 ? 25.899 4.815 5.480 1.00 43.69 179 GLY A C 1
ATOM 1412 O O . GLY A 1 179 ? 26.512 3.785 5.753 1.00 43.69 179 GLY A O 1
ATOM 1413 N N . ALA A 1 180 ? 25.494 5.072 4.231 1.00 38.97 180 ALA A N 1
ATOM 1414 C CA . ALA A 1 180 ? 25.990 4.273 3.108 1.00 38.97 180 ALA A CA 1
ATOM 1415 C C . ALA A 1 180 ? 27.449 4.670 2.835 1.00 38.97 180 ALA A C 1
ATOM 1417 O O . ALA A 1 180 ? 27.732 5.619 2.107 1.00 38.97 180 ALA A O 1
ATOM 1418 N N . LYS A 1 181 ? 28.373 3.990 3.518 1.00 31.22 181 LYS A N 1
ATOM 1419 C CA . LYS A 1 181 ? 29.809 4.078 3.256 1.00 31.22 181 LYS A CA 1
ATOM 1420 C C . LYS A 1 181 ? 30.025 3.742 1.769 1.00 31.22 181 LYS A C 1
ATOM 1422 O O . LYS A 1 181 ? 29.518 2.701 1.351 1.00 31.22 181 LYS A O 1
ATOM 1427 N N . PRO A 1 182 ? 30.704 4.589 0.979 1.00 42.91 182 PRO A N 1
ATOM 1428 C CA . PRO A 1 182 ? 31.144 4.178 -0.344 1.00 42.91 182 PRO A CA 1
ATOM 1429 C C . PRO A 1 182 ? 32.151 3.040 -0.153 1.00 42.91 182 PRO A C 1
ATOM 1431 O O . PRO A 1 182 ? 33.039 3.143 0.701 1.00 42.91 182 PRO A O 1
ATOM 1434 N N . GLU A 1 183 ? 31.929 1.939 -0.865 1.00 41.84 183 GLU A N 1
ATOM 1435 C CA . GLU A 1 183 ? 32.920 0.872 -1.023 1.00 41.84 183 GLU A CA 1
ATOM 1436 C C . GLU A 1 183 ? 34.078 1.367 -1.898 1.00 41.84 183 GLU A C 1
ATOM 1438 O O . GLU A 1 183 ? 33.799 2.106 -2.874 1.00 41.84 183 GLU A O 1
#

Secondary structure (DSSP, 8-state):
--------------------------SS-HHHHHHHHHHHHHHHTT--EEHHHHHHTTT-SS--HHHHHHHHHHHHTT-EEEES-GGG-EEEE-HHHHHHHH-S-TTSHHHHHHHHHHHH-SHHHHHHHHHTTT----HHHHHHHHHHTS---HHHHHHHHHHHHHHHHHTT-SS--TT----

pLDDT: mean 82.5, std 19.7, range [29.7, 97.44]

Radius of gyration: 22.05 Å; chains: 1; bounding box: 55×64×67 Å

Sequence (183 aa):
MPEVIPEVEMMESEYDGGRVRSPNFPAFDLGEALELAQQLYEKEGRAATREGVVVSHWGYGSLSGRARRKLAALKHFGLLEGEGSGRGKLMRLSVLAQKILLDPDKQSAAYLQALREAALKPVLIRSLYDEYRNGLPSDETIKYNLLLEKKFTERAASQFVPVFRKTLKIARLLDPQPGAKPE

Foldseek 3Di:
DDDDPDDPPPPPPPPPVPPPPAPQDQLAAPVLLLVLLLLQCVPQNFDWADLCVSLVSVVDNGPDPVSVSSVSNCVQLVQKDWDDDDPPITIGGDPLSCQQNVPPDCPDPSNLVSLLSSLCSRPVLVVVCVVQVVHDDDLVVQLVCCVPPVVHDSVRSVSVSVSSVVSCVSSVSRPPPVDPDDD